Protein AF-A0A3D4NM43-F1 (afdb_monomer_lite)

Foldseek 3Di:
DDDPPDDDPPPDDDDPVRVVVCVVVVVDDDDPCVVVVVVVVVVVVCCVVQVVVLVVLVVVLCCLVVVDDPVLVVDPVSVVVNVVVNVVSVVVSPDD

Radius of gyration: 29.64 Å; chains: 1; bounding box: 47×25×84 Å

Secondary structure (DSSP, 8-state):
-----------SPPPHHHHHHHHHTT-----TTHHHHHHHHHHHHHHHHHHHHHHHHHHHHHHHHH---HHHHH-HHHHHHHHHHHHHHHHHHT--

Sequence (96 aa):
MAESESGQDKTEDPTEKKKKDAREKGEIARSKELNTLAIMLAGAGALLIFGGALAQDLMELMRMNFSLSREVILDQRSMATYLLHSGQIALLAIQP

pLDDT: mean 83.88, std 14.55, range [37.28, 97.56]

Structure (mmCIF, N/CA/C/O backbone):
data_AF-A0A3D4NM43-F1
#
_entry.id   AF-A0A3D4NM43-F1
#
loop_
_atom_site.group_PDB
_atom_site.id
_atom_site.type_symbol
_atom_site.label_atom_id
_atom_site.label_alt_id
_atom_site.label_comp_id
_atom_site.label_asym_id
_atom_site.label_entity_id
_atom_site.label_seq_id
_atom_site.pdbx_PDB_ins_code
_atom_site.Cartn_x
_atom_site.Cartn_y
_atom_site.Cartn_z
_atom_site.occupancy
_atom_site.B_iso_or_equiv
_atom_site.auth_seq_id
_atom_site.auth_comp_id
_atom_site.auth_asym_id
_atom_site.auth_atom_id
_atom_site.pdbx_PDB_model_num
ATOM 1 N N . MET A 1 1 ? -3.656 16.294 55.595 1.00 44.31 1 MET A N 1
ATOM 2 C CA . MET A 1 1 ? -4.417 15.201 56.228 1.00 44.31 1 MET A CA 1
ATOM 3 C C . MET A 1 1 ? -5.729 15.037 55.483 1.00 44.31 1 MET A C 1
ATOM 5 O O . MET A 1 1 ? -6.518 15.970 55.492 1.00 44.31 1 MET A O 1
ATOM 9 N N . ALA A 1 2 ? -5.882 13.915 54.786 1.00 41.97 2 ALA A N 1
ATOM 10 C CA . ALA A 1 2 ? -7.132 13.222 54.460 1.00 41.97 2 ALA A CA 1
ATOM 11 C C . ALA A 1 2 ? -6.679 11.970 53.699 1.00 41.97 2 ALA A C 1
ATOM 13 O O . ALA A 1 2 ? -6.200 12.056 52.571 1.00 41.97 2 ALA A O 1
ATOM 14 N N . GLU A 1 3 ? -6.642 10.867 54.430 1.00 37.28 3 GLU A N 1
ATOM 15 C CA . GLU A 1 3 ? -5.945 9.632 54.106 1.00 37.28 3 GLU A CA 1
ATOM 16 C C . GLU A 1 3 ? -6.568 8.906 52.914 1.00 37.28 3 GLU A C 1
ATOM 18 O O . GLU A 1 3 ? -7.784 8.764 52.795 1.00 37.28 3 GLU A O 1
ATOM 23 N N . SER A 1 4 ? -5.693 8.409 52.046 1.00 40.59 4 SER A N 1
ATOM 24 C CA . SER A 1 4 ? -5.992 7.429 51.010 1.00 40.59 4 SER A CA 1
ATOM 25 C C . SER A 1 4 ? -6.255 6.059 51.648 1.00 40.59 4 SER A C 1
ATOM 27 O O . SER A 1 4 ? -5.470 5.131 51.479 1.00 40.59 4 SER A O 1
ATOM 29 N N . GLU A 1 5 ? -7.346 5.915 52.395 1.00 48.84 5 GLU A N 1
ATOM 30 C CA . GLU A 1 5 ? -7.848 4.611 52.834 1.00 48.84 5 GLU A CA 1
ATOM 31 C C . GLU A 1 5 ? -8.948 4.129 51.884 1.00 48.84 5 GLU A C 1
ATOM 33 O O . GLU A 1 5 ? -10.138 4.251 52.163 1.00 48.84 5 GLU A O 1
ATOM 38 N N . SER A 1 6 ? -8.590 3.548 50.739 1.00 53.41 6 SER A N 1
ATOM 39 C CA . SER A 1 6 ? -9.529 2.631 50.083 1.00 53.41 6 SER A CA 1
ATOM 40 C C . SER A 1 6 ? -8.827 1.707 49.103 1.00 53.41 6 SER A C 1
ATOM 42 O O . SER A 1 6 ? -8.539 2.084 47.969 1.00 53.41 6 SER A O 1
ATOM 44 N N . GLY A 1 7 ? -8.604 0.470 49.521 1.00 50.66 7 GLY A N 1
ATOM 45 C CA . GLY A 1 7 ? -8.101 -0.553 48.613 1.00 50.66 7 GLY A CA 1
ATOM 46 C C . GLY A 1 7 ? -7.787 -1.869 49.292 1.00 50.66 7 GLY A C 1
ATOM 47 O O . GLY A 1 7 ? -6.849 -2.538 48.895 1.00 50.66 7 GLY A O 1
ATOM 48 N N . GLN A 1 8 ? -8.535 -2.232 50.334 1.00 46.88 8 GLN A N 1
ATOM 49 C CA . GLN A 1 8 ? -8.613 -3.634 50.721 1.00 46.88 8 GLN A CA 1
ATOM 50 C C . GLN A 1 8 ? -9.183 -4.383 49.511 1.00 46.88 8 GLN A C 1
ATOM 52 O O . GLN A 1 8 ? -10.205 -3.936 48.979 1.00 46.88 8 GLN A O 1
ATOM 57 N N . ASP A 1 9 ? -8.515 -5.446 49.061 1.00 53.25 9 ASP A N 1
ATOM 58 C CA . ASP A 1 9 ? -8.973 -6.327 47.983 1.00 53.25 9 ASP A CA 1
ATOM 59 C C . ASP A 1 9 ? -10.355 -6.886 48.346 1.00 53.25 9 ASP A C 1
ATOM 61 O O . ASP A 1 9 ? -10.498 -7.912 49.010 1.00 53.25 9 ASP A O 1
ATOM 65 N N . LYS A 1 10 ? -11.404 -6.139 47.993 1.00 61.78 10 LYS A N 1
ATOM 66 C CA . LYS A 1 10 ? -12.790 -6.528 48.225 1.00 61.78 10 LYS A CA 1
ATOM 67 C C . LYS A 1 10 ? -13.095 -7.661 47.257 1.00 61.78 10 LYS A C 1
ATOM 69 O O . LYS A 1 10 ? -13.249 -7.431 46.065 1.00 61.78 10 LYS A O 1
ATOM 74 N N . THR A 1 11 ? -13.182 -8.868 47.800 1.00 68.81 11 THR A N 1
ATOM 75 C CA . THR A 1 11 ? -13.602 -10.103 47.122 1.00 68.81 11 THR A CA 1
ATOM 76 C C . THR A 1 11 ? -15.102 -10.154 46.818 1.00 68.81 11 THR A C 1
ATOM 78 O O . THR A 1 11 ? -15.550 -11.043 46.104 1.00 68.81 11 THR A O 1
ATOM 81 N N . GLU A 1 12 ? -15.875 -9.214 47.360 1.00 72.12 12 GLU A N 1
ATOM 82 C CA . GLU A 1 12 ? -17.323 -9.099 47.183 1.00 72.12 12 GLU A CA 1
ATOM 83 C C . GLU A 1 12 ? -17.670 -8.275 45.937 1.00 72.12 12 GLU A C 1
ATOM 85 O O . GLU A 1 12 ? -17.111 -7.193 45.711 1.00 72.12 12 GLU A O 1
ATOM 90 N N . ASP A 1 13 ? -18.651 -8.748 45.169 1.00 74.38 13 ASP A N 1
ATOM 91 C CA . ASP A 1 13 ? -19.132 -8.037 43.991 1.00 74.38 13 ASP A CA 1
ATOM 92 C C . ASP A 1 13 ? -19.723 -6.657 44.351 1.00 74.38 13 ASP A C 1
ATOM 94 O O . ASP A 1 13 ? -20.380 -6.478 45.384 1.00 74.38 13 ASP A O 1
ATOM 98 N N . PRO A 1 14 ? -19.531 -5.635 43.497 1.00 78.25 14 PRO A N 1
ATOM 99 C CA . PRO A 1 14 ? -20.067 -4.305 43.744 1.00 78.25 14 PRO A CA 1
ATOM 100 C C . PRO A 1 14 ? -21.602 -4.320 43.790 1.00 78.25 14 PRO A C 1
ATOM 102 O O . PRO A 1 14 ? -22.267 -4.891 42.927 1.00 78.25 14 PRO A O 1
ATOM 105 N N . THR A 1 15 ? -22.174 -3.621 44.771 1.00 87.12 15 THR A N 1
ATOM 106 C CA . THR A 1 15 ? -23.629 -3.504 44.939 1.00 87.12 15 THR A CA 1
ATOM 107 C C . THR A 1 15 ? -24.296 -2.774 43.767 1.00 87.12 15 THR A C 1
ATOM 109 O O . THR A 1 15 ? -23.687 -1.925 43.111 1.00 87.12 15 THR A O 1
ATOM 112 N N . GLU A 1 16 ? -25.583 -3.048 43.528 1.00 84.38 16 GLU A N 1
ATOM 113 C CA . GLU A 1 16 ? -26.357 -2.463 42.417 1.00 84.38 16 GLU A CA 1
ATOM 114 C C . GLU A 1 16 ? -26.344 -0.926 42.403 1.00 84.38 16 GLU A C 1
ATOM 116 O O . GLU A 1 16 ? -26.180 -0.310 41.349 1.00 84.38 16 GLU A O 1
ATOM 121 N N . LYS A 1 17 ? -26.406 -0.286 43.579 1.00 85.62 17 LYS A N 1
ATOM 122 C CA . LYS A 1 17 ? -26.263 1.174 43.709 1.00 85.62 17 LYS A CA 1
ATOM 123 C C . LYS A 1 17 ? -24.903 1.660 43.195 1.00 85.62 17 LYS A C 1
ATOM 125 O O . LYS A 1 17 ? -24.836 2.636 42.459 1.00 85.62 17 LYS A O 1
ATOM 130 N N . LYS A 1 18 ? -23.826 0.941 43.522 1.00 83.06 18 LYS A N 1
ATOM 131 C CA . LYS A 1 18 ? -22.457 1.283 43.115 1.00 83.06 18 LYS A CA 1
ATOM 132 C C . LYS A 1 18 ? -22.253 1.117 41.605 1.00 83.06 18 LYS A C 1
ATOM 134 O O . LYS A 1 18 ? -21.607 1.958 40.987 1.00 83.06 18 LYS A O 1
ATOM 139 N N . LYS A 1 19 ? -22.848 0.081 40.997 1.00 82.56 19 LYS A N 1
ATOM 140 C CA . LYS A 1 19 ? -22.868 -0.108 39.533 1.00 82.56 19 LYS A CA 1
ATOM 141 C C . LYS A 1 19 ? -23.644 1.007 38.822 1.00 82.56 19 LYS A C 1
ATOM 143 O O . LYS A 1 19 ? -23.200 1.483 37.778 1.00 82.56 19 LYS A O 1
ATOM 148 N N . LYS A 1 20 ? -24.792 1.424 39.373 1.00 84.06 20 LYS A N 1
ATOM 149 C CA . LYS A 1 20 ? -25.611 2.519 38.828 1.00 84.06 20 LYS A CA 1
ATOM 150 C C . LYS A 1 20 ? -24.865 3.851 38.884 1.00 84.06 20 LYS A C 1
ATOM 152 O O . LYS A 1 20 ? -24.756 4.510 37.856 1.00 84.06 20 LYS A O 1
ATOM 157 N N . ASP A 1 21 ? -24.260 4.172 40.027 1.00 84.06 21 ASP A N 1
ATOM 158 C CA . ASP A 1 21 ? -23.461 5.389 40.207 1.00 84.06 21 ASP A CA 1
ATOM 159 C C . ASP A 1 21 ? -22.244 5.417 39.264 1.00 84.06 21 ASP A C 1
ATOM 161 O O . ASP A 1 21 ? -21.939 6.458 38.692 1.00 84.06 21 ASP A O 1
ATOM 165 N N . ALA A 1 22 ? -21.559 4.284 39.057 1.00 82.19 22 ALA A N 1
ATOM 166 C CA . ALA A 1 22 ? -20.442 4.189 38.110 1.00 82.19 22 ALA A CA 1
ATOM 167 C C . ALA A 1 22 ? -20.888 4.448 36.657 1.00 82.19 22 ALA A C 1
ATOM 169 O O . ALA A 1 22 ? -20.232 5.187 35.924 1.00 82.19 22 ALA A O 1
ATOM 170 N N . ARG A 1 23 ? -22.044 3.902 36.249 1.00 82.19 23 ARG A N 1
ATOM 171 C CA . ARG A 1 23 ? -22.635 4.171 34.926 1.00 82.19 23 ARG A CA 1
ATOM 172 C C . ARG A 1 23 ? -23.059 5.633 34.767 1.00 82.19 23 ARG A C 1
ATOM 174 O O . ARG A 1 23 ? -22.762 6.218 33.731 1.00 82.19 23 ARG A O 1
ATOM 181 N N . GLU A 1 24 ? -23.707 6.225 35.773 1.00 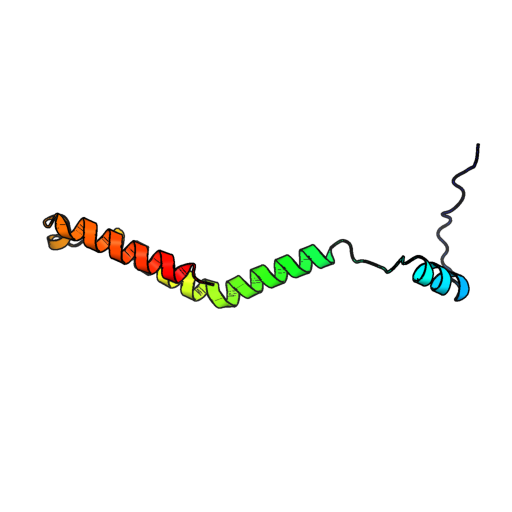83.44 24 GLU A N 1
ATOM 182 C CA . GLU A 1 24 ? -24.117 7.643 35.766 1.00 83.44 24 GLU A CA 1
ATOM 183 C C . GLU A 1 24 ? -22.910 8.591 35.721 1.00 83.44 24 GLU A C 1
ATOM 185 O O . GLU A 1 24 ? -22.950 9.612 35.039 1.00 83.44 24 GLU A O 1
ATOM 190 N N . LYS A 1 25 ? -21.801 8.220 36.372 1.00 81.69 25 LYS A N 1
ATOM 191 C CA . LYS A 1 25 ? -20.517 8.937 36.306 1.00 81.69 25 LYS A CA 1
ATOM 192 C C . LYS A 1 25 ? -19.750 8.718 34.997 1.00 81.69 25 LYS A C 1
ATOM 194 O O . LYS A 1 25 ? -18.695 9.318 34.808 1.00 81.69 25 LYS A O 1
ATOM 199 N N . GLY A 1 26 ? -20.250 7.875 34.093 1.00 75.31 26 GLY A N 1
ATOM 200 C CA . GLY A 1 26 ? -19.587 7.573 32.825 1.00 75.31 26 GLY A CA 1
ATOM 201 C C . GLY A 1 26 ? -18.324 6.720 32.972 1.00 75.31 26 GLY A C 1
ATOM 202 O O . GLY A 1 26 ? -17.520 6.658 32.037 1.00 75.31 26 GLY A O 1
ATOM 203 N N . GLU A 1 27 ? -18.152 6.028 34.104 1.00 75.56 27 GLU A N 1
ATOM 204 C CA . GLU A 1 27 ? -17.107 5.019 34.316 1.00 75.56 27 GLU A CA 1
ATOM 205 C C . GLU A 1 27 ? -17.459 3.727 33.566 1.00 75.56 27 GLU A C 1
ATOM 207 O O . GLU A 1 27 ? -17.669 2.651 34.126 1.00 75.56 27 GLU A O 1
ATOM 212 N N . ILE A 1 28 ? -17.569 3.851 32.246 1.00 69.00 28 ILE A N 1
ATOM 213 C CA . ILE A 1 28 ? -17.717 2.726 31.335 1.00 69.00 28 ILE A CA 1
ATOM 214 C C . ILE A 1 28 ? -16.346 2.058 31.245 1.00 69.00 28 ILE A C 1
ATOM 216 O O . ILE A 1 28 ? -15.349 2.728 30.968 1.00 69.00 28 ILE A O 1
ATOM 220 N N . ALA A 1 29 ? -16.288 0.743 31.459 1.00 64.50 29 ALA A N 1
ATOM 221 C CA . ALA A 1 29 ? -15.068 -0.031 31.280 1.00 64.50 29 ALA A CA 1
ATOM 222 C C . ALA A 1 29 ? -14.582 0.106 29.828 1.00 64.50 29 ALA A C 1
ATOM 224 O O . ALA A 1 29 ? -15.144 -0.485 28.907 1.00 64.50 29 ALA A O 1
ATOM 225 N N . ARG A 1 30 ? -13.546 0.920 29.612 1.00 68.19 30 ARG A N 1
ATOM 226 C CA . ARG A 1 30 ? -12.850 1.015 28.328 1.00 68.19 30 ARG A CA 1
ATOM 227 C C . ARG A 1 30 ? -11.639 0.102 28.403 1.00 68.19 30 ARG A C 1
ATOM 229 O O . ARG A 1 30 ? -10.776 0.292 29.259 1.00 68.19 30 ARG A O 1
ATOM 236 N N . SER A 1 31 ? -11.573 -0.890 27.521 1.00 72.25 31 SER A N 1
ATOM 237 C CA . SER A 1 31 ? -10.349 -1.673 27.363 1.00 72.25 31 SER A CA 1
ATOM 238 C C . SER A 1 31 ? -9.251 -0.738 26.858 1.00 72.25 31 SER A C 1
ATOM 240 O O . SER A 1 31 ? -9.385 -0.132 25.794 1.00 72.25 31 SER A O 1
ATOM 242 N N . LYS A 1 32 ? -8.178 -0.600 27.646 1.00 74.94 32 LYS A N 1
ATOM 243 C CA . LYS A 1 32 ? -7.040 0.278 27.333 1.00 74.94 32 LYS A CA 1
ATOM 244 C C . LYS A 1 32 ? -6.365 -0.091 26.006 1.00 74.94 32 LYS A 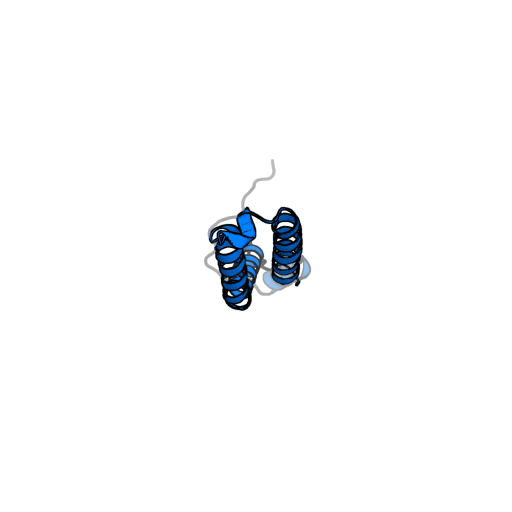C 1
ATOM 246 O O . LYS A 1 32 ? -5.750 0.768 25.389 1.00 74.94 32 LYS A O 1
ATOM 251 N N . GLU A 1 33 ? -6.525 -1.335 25.553 1.00 85.25 33 GLU A N 1
ATOM 252 C CA . GLU A 1 33 ? -5.838 -1.880 24.376 1.00 85.25 33 GLU A CA 1
ATOM 253 C C . GLU A 1 33 ? -6.761 -2.150 23.183 1.00 85.25 33 GLU A C 1
ATOM 255 O O . GLU A 1 33 ? -6.290 -2.546 22.119 1.00 85.25 33 GLU A O 1
ATOM 260 N N . LEU A 1 34 ? -8.071 -1.908 23.311 1.00 89.25 34 LEU A N 1
ATOM 261 C CA . LEU A 1 34 ? -9.028 -2.197 22.236 1.00 89.25 34 LEU A CA 1
ATOM 262 C C . LEU A 1 34 ? -8.713 -1.424 20.951 1.00 89.25 34 LEU A C 1
ATOM 264 O O . LEU A 1 34 ? -8.856 -1.966 19.860 1.00 89.25 34 LEU A O 1
ATOM 268 N N . ASN A 1 35 ? -8.254 -0.178 21.080 1.00 88.81 35 ASN A N 1
ATOM 269 C CA . ASN A 1 35 ? -7.856 0.624 19.927 1.00 88.81 35 ASN A CA 1
ATOM 270 C C . ASN A 1 35 ? -6.643 0.012 19.211 1.00 88.81 35 ASN A C 1
ATOM 272 O O . ASN A 1 35 ? -6.642 -0.135 17.993 1.00 88.81 35 ASN A O 1
ATOM 276 N N . THR A 1 36 ? -5.633 -0.407 19.976 1.00 92.69 36 THR A N 1
ATOM 277 C CA . THR A 1 36 ? -4.437 -1.062 19.437 1.00 92.69 36 THR A CA 1
ATOM 278 C C . THR A 1 36 ? -4.802 -2.364 18.727 1.00 92.69 36 THR A C 1
ATOM 280 O O . THR A 1 36 ? -4.356 -2.595 17.606 1.00 92.69 36 THR A O 1
ATOM 283 N N . LEU A 1 37 ? -5.666 -3.184 19.336 1.00 94.69 37 LEU A N 1
ATOM 284 C CA . LEU A 1 37 ? -6.172 -4.413 18.725 1.00 94.69 37 LEU A CA 1
ATOM 285 C C . LEU A 1 37 ? -6.898 -4.129 17.404 1.00 94.69 37 LEU A C 1
ATOM 287 O O . LEU A 1 37 ? -6.628 -4.790 16.405 1.00 94.69 37 LEU A O 1
ATOM 291 N N . ALA A 1 38 ? -7.790 -3.136 17.385 1.00 94.81 38 ALA A N 1
ATOM 292 C CA . ALA A 1 38 ? -8.541 -2.771 16.188 1.00 94.81 38 ALA A CA 1
ATOM 293 C C . ALA A 1 38 ? -7.616 -2.330 15.043 1.00 94.81 38 ALA A C 1
ATOM 295 O O . ALA A 1 38 ? -7.792 -2.782 13.914 1.00 94.81 38 ALA A O 1
ATOM 296 N N . ILE A 1 39 ? -6.598 -1.514 15.334 1.00 96.19 39 ILE A N 1
ATOM 297 C CA . ILE A 1 39 ? -5.612 -1.068 14.339 1.00 96.19 39 ILE A CA 1
ATOM 298 C C . ILE A 1 39 ? -4.791 -2.250 13.813 1.00 96.19 39 ILE A C 1
ATOM 300 O O . ILE A 1 39 ? -4.599 -2.363 12.604 1.00 96.19 39 ILE A O 1
ATOM 304 N N . MET A 1 40 ? -4.339 -3.152 14.690 1.00 97.06 40 MET A N 1
ATOM 305 C CA . MET A 1 40 ? -3.582 -4.338 14.273 1.00 97.06 40 MET A CA 1
ATOM 306 C C . MET A 1 40 ? -4.409 -5.250 13.365 1.00 97.06 40 MET A C 1
ATOM 308 O O . MET A 1 40 ? -3.916 -5.687 12.328 1.00 97.06 40 MET A O 1
ATOM 312 N N . LEU A 1 41 ? -5.671 -5.504 13.719 1.00 97.56 41 LEU A N 1
ATOM 313 C CA . LEU A 1 41 ? -6.568 -6.327 12.908 1.00 97.56 41 LEU A CA 1
ATOM 314 C C . LEU A 1 41 ? -6.908 -5.659 11.576 1.00 97.56 41 LEU A C 1
ATOM 316 O O . LEU A 1 41 ? -6.909 -6.332 10.549 1.00 97.56 41 LEU A O 1
ATOM 320 N N . ALA A 1 42 ? -7.153 -4.348 11.571 1.00 96.69 42 ALA A N 1
ATOM 321 C CA . ALA A 1 42 ? -7.396 -3.598 10.344 1.00 96.69 42 ALA A CA 1
ATOM 322 C C . ALA A 1 42 ? -6.170 -3.621 9.420 1.00 96.69 42 ALA A C 1
ATOM 324 O O . ALA A 1 42 ? -6.309 -3.897 8.232 1.00 96.69 42 ALA A O 1
ATOM 325 N N . GLY A 1 43 ? -4.968 -3.402 9.962 1.00 96.19 43 GLY A N 1
ATOM 326 C CA . GLY A 1 43 ? -3.719 -3.465 9.201 1.00 96.19 43 GLY A CA 1
ATOM 327 C C . GLY A 1 43 ? -3.434 -4.863 8.650 1.00 96.19 43 GLY A C 1
ATOM 328 O O . GLY A 1 43 ? -3.116 -5.008 7.472 1.00 96.19 43 GLY A O 1
ATOM 329 N N . ALA A 1 44 ? -3.613 -5.904 9.468 1.00 97.31 44 ALA A N 1
ATOM 330 C CA . ALA A 1 44 ? -3.476 -7.289 9.024 1.00 97.31 44 ALA A CA 1
ATOM 331 C C . ALA A 1 44 ? -4.513 -7.646 7.947 1.00 97.31 44 ALA A C 1
ATOM 333 O O . ALA A 1 44 ? -4.164 -8.244 6.933 1.00 97.31 44 ALA A O 1
ATOM 334 N N . GLY A 1 45 ? -5.771 -7.237 8.128 1.00 96.88 45 GLY A N 1
ATOM 335 C CA . GLY A 1 45 ? -6.839 -7.437 7.149 1.00 96.88 45 GLY A CA 1
ATOM 336 C C . GLY A 1 45 ? -6.552 -6.737 5.822 1.00 96.88 45 GLY A C 1
ATOM 337 O O . GLY A 1 45 ? -6.658 -7.362 4.769 1.00 96.88 45 GLY A O 1
ATOM 338 N N . ALA A 1 46 ? -6.111 -5.478 5.862 1.00 94.81 46 ALA A N 1
ATOM 339 C CA . ALA A 1 46 ? -5.699 -4.741 4.671 1.00 94.81 46 ALA A CA 1
ATOM 340 C C . ALA A 1 46 ? -4.545 -5.449 3.947 1.00 94.81 46 ALA A C 1
ATOM 342 O O . ALA A 1 46 ? -4.601 -5.634 2.734 1.00 94.81 46 ALA A O 1
ATOM 343 N N . LEU A 1 47 ? -3.533 -5.925 4.678 1.00 94.62 47 LEU A N 1
ATOM 344 C CA . LEU A 1 47 ? -2.417 -6.651 4.073 1.00 94.62 47 LEU A CA 1
ATOM 345 C C . LEU A 1 47 ? -2.856 -7.980 3.439 1.00 94.62 47 LEU A C 1
ATOM 347 O O . LEU A 1 47 ? -2.345 -8.347 2.386 1.00 94.62 47 LEU A O 1
ATOM 351 N N . LEU A 1 48 ? -3.813 -8.692 4.035 1.00 96.12 48 LEU A N 1
ATOM 352 C CA . LEU A 1 48 ? -4.341 -9.935 3.466 1.00 96.12 48 LEU A CA 1
ATOM 353 C C . LEU A 1 48 ? -5.150 -9.702 2.183 1.00 96.12 48 LEU A C 1
ATOM 355 O O . LEU A 1 48 ? -5.085 -10.525 1.274 1.00 96.12 48 LEU A O 1
ATOM 359 N N . ILE A 1 49 ? -5.893 -8.596 2.101 1.00 94.75 49 ILE A N 1
ATOM 360 C CA . ILE A 1 49 ? -6.714 -8.259 0.929 1.00 94.75 49 ILE A CA 1
ATOM 361 C C . ILE A 1 49 ? -5.848 -7.676 -0.197 1.00 94.75 49 ILE A C 1
ATOM 363 O O . ILE A 1 49 ? -5.966 -8.100 -1.344 1.00 94.75 49 ILE A O 1
ATOM 367 N N . PHE A 1 50 ? -4.963 -6.728 0.122 1.00 93.12 50 PHE A N 1
ATOM 368 C CA . PHE A 1 50 ? -4.235 -5.926 -0.870 1.00 93.12 50 PHE A CA 1
ATOM 369 C C . PHE A 1 50 ? -2.774 -6.347 -1.066 1.00 93.12 50 PHE A C 1
ATOM 371 O O . PHE A 1 50 ? -2.194 -6.094 -2.120 1.00 93.12 50 PHE A O 1
ATOM 378 N N . GLY A 1 51 ? -2.158 -7.014 -0.086 1.00 93.12 51 GLY A N 1
ATOM 379 C CA . GLY A 1 51 ? -0.722 -7.309 -0.099 1.00 93.12 51 GLY A CA 1
ATOM 380 C C . GLY A 1 51 ? -0.285 -8.211 -1.251 1.00 93.12 51 GLY A C 1
ATOM 381 O O . GLY A 1 51 ? 0.823 -8.056 -1.757 1.00 93.12 51 GLY A O 1
ATOM 382 N N . GLY A 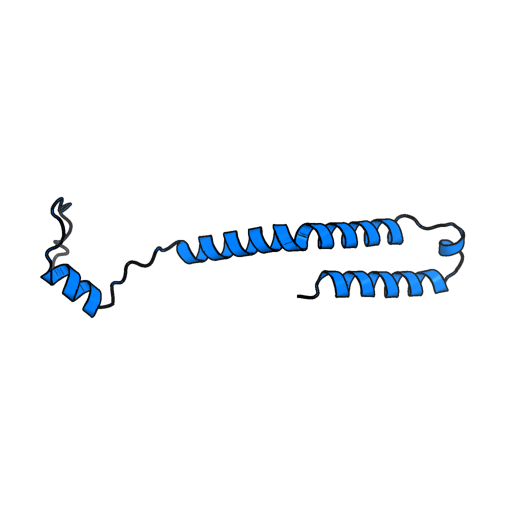1 52 ? -1.159 -9.113 -1.709 1.00 94.38 52 GLY A N 1
ATOM 383 C CA . GLY A 1 52 ? -0.894 -9.944 -2.884 1.00 94.38 52 GLY A CA 1
ATOM 384 C C . GLY A 1 52 ? -0.746 -9.120 -4.165 1.00 94.38 52 GLY A C 1
ATOM 385 O O . GLY A 1 52 ? 0.238 -9.294 -4.879 1.00 94.38 52 GLY A O 1
ATOM 386 N N . ALA A 1 53 ? -1.685 -8.206 -4.427 1.00 92.88 53 ALA A N 1
ATOM 387 C CA . ALA A 1 53 ? -1.636 -7.315 -5.588 1.00 92.88 53 ALA A CA 1
ATOM 388 C C . ALA A 1 53 ? -0.4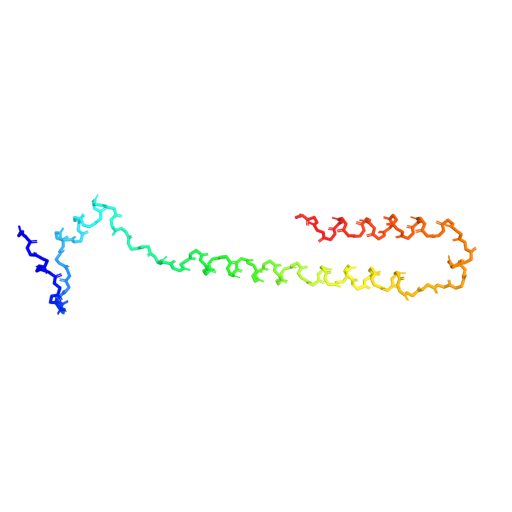15 -6.386 -5.519 1.00 92.88 53 ALA A C 1
ATOM 390 O O . ALA A 1 53 ? 0.388 -6.355 -6.447 1.00 92.88 53 ALA A O 1
ATOM 391 N N . LEU A 1 54 ? -0.188 -5.763 -4.359 1.00 93.94 54 LEU A N 1
ATOM 392 C CA . LEU A 1 54 ? 0.949 -4.869 -4.133 1.00 93.94 54 LEU A CA 1
ATOM 393 C C . LEU A 1 54 ? 2.305 -5.569 -4.355 1.00 93.94 54 LEU A C 1
ATOM 395 O O . LEU A 1 54 ? 3.242 -4.981 -4.894 1.00 93.94 54 LEU A O 1
ATOM 399 N N . ALA A 1 55 ? 2.416 -6.844 -3.969 1.00 94.81 55 ALA A N 1
ATOM 400 C CA . ALA A 1 55 ? 3.610 -7.644 -4.221 1.00 94.81 55 ALA A CA 1
ATOM 401 C C . ALA A 1 55 ? 3.806 -7.963 -5.713 1.00 94.81 55 ALA A C 1
ATOM 403 O O . ALA A 1 55 ? 4.947 -7.978 -6.178 1.00 94.81 55 ALA A O 1
ATOM 404 N N . GLN A 1 56 ? 2.729 -8.220 -6.464 1.00 95.06 56 GLN A N 1
ATOM 405 C CA . GLN A 1 56 ? 2.806 -8.449 -7.912 1.00 95.06 56 GLN A CA 1
ATOM 406 C C . GLN A 1 56 ? 3.275 -7.192 -8.646 1.00 95.06 56 GLN A C 1
ATOM 408 O O . GLN A 1 56 ? 4.240 -7.276 -9.406 1.00 95.06 56 GLN A O 1
ATOM 413 N N . ASP A 1 57 ? 2.684 -6.038 -8.341 1.00 94.81 57 ASP A N 1
ATOM 414 C CA . ASP A 1 57 ? 3.059 -4.755 -8.947 1.00 94.81 57 ASP A CA 1
ATOM 415 C C . ASP A 1 57 ? 4.530 -4.421 -8.662 1.00 94.81 57 ASP A C 1
ATOM 417 O O . ASP A 1 57 ? 5.288 -4.029 -9.552 1.00 94.81 57 ASP A O 1
ATOM 421 N N . LEU A 1 58 ? 4.987 -4.662 -7.427 1.00 94.75 58 LEU A N 1
ATOM 422 C CA . LEU A 1 58 ? 6.392 -4.486 -7.065 1.00 94.75 58 LEU A CA 1
ATOM 423 C C . LEU A 1 58 ? 7.312 -5.431 -7.853 1.00 94.75 58 LEU A C 1
ATOM 425 O O . LEU A 1 58 ? 8.366 -5.009 -8.332 1.00 94.75 58 LEU A O 1
ATOM 429 N N . MET A 1 59 ? 6.938 -6.703 -8.009 1.00 95.69 59 MET A N 1
ATOM 430 C CA . MET A 1 59 ? 7.717 -7.653 -8.809 1.00 95.69 59 MET A CA 1
ATOM 431 C C . MET A 1 59 ? 7.783 -7.247 -10.282 1.00 95.69 59 MET A C 1
ATOM 433 O O . MET A 1 59 ? 8.838 -7.395 -10.904 1.00 95.69 59 MET A O 1
ATOM 437 N N . GLU A 1 60 ? 6.691 -6.733 -10.840 1.00 93.88 60 GLU A N 1
ATOM 438 C CA . GLU A 1 60 ? 6.645 -6.231 -12.211 1.00 93.88 60 GLU A CA 1
ATOM 439 C C . GLU A 1 60 ? 7.589 -5.040 -12.399 1.00 93.88 60 GLU A C 1
ATOM 441 O O . GLU A 1 60 ? 8.426 -5.057 -13.306 1.00 93.88 60 GLU A O 1
ATOM 446 N N . LEU A 1 61 ? 7.555 -4.071 -11.479 1.00 94.12 61 LEU A N 1
ATOM 447 C CA . LEU A 1 61 ? 8.475 -2.933 -11.469 1.00 94.12 61 LEU A CA 1
ATOM 448 C C . LEU A 1 61 ? 9.941 -3.370 -11.424 1.00 94.12 61 LEU A C 1
ATOM 450 O O . LEU A 1 61 ? 10.764 -2.846 -12.181 1.00 94.12 61 LEU A O 1
ATOM 454 N N . MET A 1 62 ? 10.273 -4.335 -10.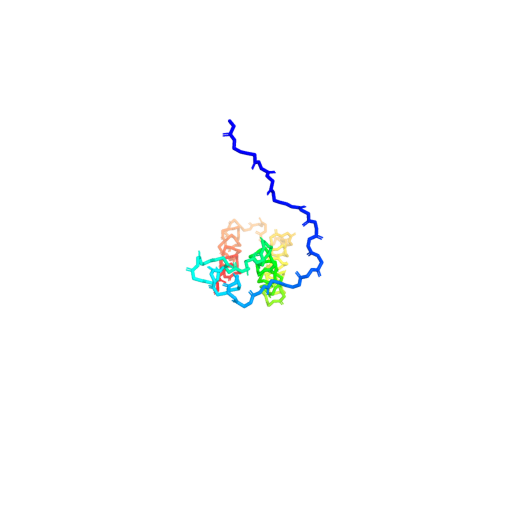563 1.00 94.06 62 MET A N 1
ATOM 455 C CA . MET A 1 62 ? 11.633 -4.868 -10.446 1.00 94.06 62 MET A CA 1
ATOM 456 C C . MET A 1 62 ? 12.079 -5.568 -11.726 1.00 94.06 62 MET A C 1
ATOM 458 O O . MET A 1 62 ? 13.180 -5.313 -12.208 1.00 94.06 62 MET A O 1
ATOM 462 N N . ARG A 1 63 ? 11.231 -6.414 -12.319 1.00 92.69 63 ARG A N 1
ATOM 463 C CA . ARG A 1 63 ? 11.550 -7.088 -13.586 1.00 92.69 63 ARG A CA 1
ATOM 464 C C . ARG A 1 63 ? 11.782 -6.071 -14.694 1.00 92.69 63 ARG A C 1
ATOM 466 O O . ARG A 1 63 ? 12.817 -6.115 -15.349 1.00 92.69 63 ARG A O 1
ATOM 473 N N . MET A 1 64 ? 10.871 -5.123 -14.861 1.00 90.38 64 MET A N 1
ATOM 474 C CA . MET A 1 64 ? 10.946 -4.114 -15.913 1.00 90.38 64 MET A CA 1
ATOM 475 C C . MET A 1 64 ? 12.211 -3.258 -15.807 1.00 90.38 64 MET A C 1
ATOM 477 O O . MET A 1 64 ? 12.904 -3.053 -16.797 1.00 90.38 64 MET A O 1
ATOM 481 N N . ASN A 1 65 ? 12.552 -2.789 -14.607 1.00 91.25 65 ASN A N 1
ATOM 482 C CA . ASN A 1 65 ? 13.675 -1.866 -14.440 1.00 91.25 65 ASN A CA 1
ATOM 483 C C . ASN A 1 65 ? 15.034 -2.568 -14.318 1.00 91.25 65 ASN A C 1
ATOM 485 O O . ASN A 1 65 ? 16.053 -1.960 -14.639 1.00 91.25 65 ASN A O 1
ATOM 489 N N . PHE A 1 66 ? 15.076 -3.829 -13.872 1.00 91.12 66 PHE A N 1
ATOM 490 C CA . PHE A 1 66 ? 16.333 -4.561 -13.668 1.00 91.12 66 PHE A CA 1
ATOM 491 C C . PHE A 1 66 ? 16.635 -5.617 -14.738 1.00 91.12 66 PHE A C 1
ATOM 493 O O . PHE A 1 66 ? 17.740 -6.156 -14.747 1.00 91.12 66 PHE A O 1
ATOM 500 N N . SER A 1 67 ? 15.716 -5.889 -15.672 1.00 90.12 67 SER A N 1
ATOM 501 C CA . SER A 1 67 ? 15.975 -6.740 -16.845 1.00 90.12 67 SER A CA 1
ATOM 502 C C . SER A 1 67 ? 15.835 -5.955 -18.153 1.00 90.12 67 SER A C 1
ATOM 504 O O . SER A 1 67 ? 14.824 -5.999 -18.845 1.00 90.12 67 SER A O 1
ATOM 506 N N . LEU A 1 68 ? 16.888 -5.209 -18.490 1.00 88.00 68 LEU A N 1
ATOM 507 C CA . LEU A 1 68 ? 16.937 -4.350 -19.675 1.00 88.00 68 LEU A CA 1
ATOM 508 C C . LEU A 1 68 ? 17.527 -5.111 -20.870 1.00 88.00 68 LEU A C 1
ATOM 510 O O . LEU A 1 68 ? 18.628 -5.660 -20.782 1.00 88.00 68 LEU A O 1
ATOM 514 N N . SER A 1 69 ? 16.817 -5.127 -22.003 1.00 87.25 69 SER A N 1
ATOM 515 C CA . SER A 1 69 ? 17.355 -5.682 -23.250 1.00 87.25 69 SER A CA 1
ATOM 516 C C . SER A 1 69 ? 18.377 -4.733 -23.884 1.00 87.25 69 SER A C 1
ATOM 518 O O . SER A 1 69 ? 18.413 -3.530 -23.610 1.00 87.25 69 SER A O 1
ATOM 520 N N . ARG A 1 70 ? 19.218 -5.264 -24.779 1.00 86.75 70 ARG A N 1
ATOM 521 C CA . ARG A 1 70 ? 20.211 -4.455 -25.499 1.00 86.75 70 ARG A CA 1
ATOM 522 C C . ARG A 1 70 ? 19.559 -3.357 -26.342 1.00 86.75 70 ARG A C 1
ATOM 524 O O . ARG A 1 70 ? 20.135 -2.279 -26.435 1.00 86.75 70 ARG A O 1
ATOM 531 N N . GLU A 1 71 ? 18.390 -3.603 -26.937 1.00 85.81 71 GLU A N 1
ATOM 532 C CA . GLU A 1 71 ? 17.692 -2.562 -27.704 1.00 85.81 71 GLU A CA 1
ATOM 533 C C . GLU A 1 71 ? 17.278 -1.388 -26.811 1.00 85.81 71 GLU A C 1
ATOM 535 O O . GLU A 1 71 ? 17.470 -0.236 -27.191 1.00 85.81 71 GLU A O 1
ATOM 540 N N . VAL A 1 72 ? 16.790 -1.681 -25.601 1.00 86.00 72 VAL A N 1
ATOM 541 C CA . VAL A 1 72 ? 16.336 -0.678 -24.623 1.00 86.00 72 VAL A CA 1
ATOM 542 C C . VAL A 1 72 ? 17.491 0.194 -24.130 1.00 86.00 72 VAL A C 1
ATOM 544 O O . VAL A 1 72 ? 17.320 1.394 -23.943 1.00 86.00 72 VAL A O 1
ATOM 547 N N . ILE A 1 73 ? 18.680 -0.384 -23.944 1.00 86.44 73 ILE A N 1
ATOM 548 C CA . ILE A 1 73 ? 19.869 0.358 -23.491 1.00 86.44 73 ILE A CA 1
ATOM 549 C C . ILE A 1 73 ? 20.389 1.310 -24.578 1.00 86.44 73 ILE A C 1
ATOM 551 O O . ILE A 1 73 ? 20.942 2.365 -24.269 1.00 86.44 73 ILE A O 1
ATOM 555 N N . LEU A 1 74 ? 20.244 0.935 -25.850 1.00 89.62 74 LEU A N 1
ATOM 556 C CA . LEU A 1 74 ? 20.774 1.704 -26.976 1.00 89.62 74 LEU A CA 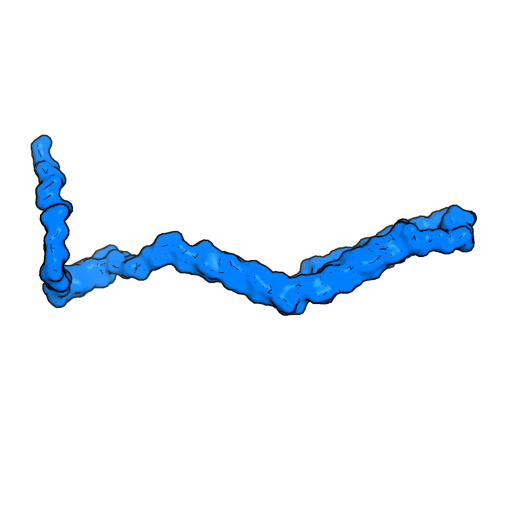1
ATOM 557 C C . LEU A 1 74 ? 19.839 2.833 -27.434 1.00 89.62 74 LEU A C 1
ATOM 559 O O . LEU A 1 74 ? 20.289 3.728 -28.149 1.00 89.62 74 LEU A O 1
ATOM 563 N N . ASP A 1 75 ? 18.571 2.818 -27.021 1.00 89.06 75 ASP A N 1
ATOM 564 C CA . ASP A 1 75 ? 17.604 3.873 -27.313 1.00 89.06 75 ASP A CA 1
ATOM 565 C C . ASP A 1 75 ? 17.377 4.797 -26.105 1.00 89.06 75 ASP A C 1
ATOM 567 O O . ASP A 1 75 ? 16.754 4.438 -25.107 1.00 89.06 75 ASP A O 1
ATOM 571 N N . GLN A 1 76 ? 17.805 6.053 -26.231 1.00 84.38 76 GLN A N 1
ATOM 572 C CA . GLN A 1 76 ? 17.655 7.064 -25.183 1.00 84.38 76 GLN A CA 1
ATOM 573 C C . GLN A 1 76 ? 16.183 7.377 -24.843 1.00 84.38 76 GLN A C 1
ATOM 575 O O . GLN A 1 76 ? 15.890 7.779 -23.714 1.00 84.38 76 GLN A O 1
ATOM 580 N N . ARG A 1 77 ? 15.233 7.186 -25.774 1.00 89.62 77 ARG A N 1
ATOM 581 C CA . ARG A 1 77 ? 13.797 7.410 -25.497 1.00 89.62 77 ARG A CA 1
ATOM 582 C C . ARG A 1 77 ? 13.209 6.324 -24.606 1.00 89.62 77 ARG A C 1
ATOM 584 O O . ARG A 1 77 ? 12.284 6.607 -23.843 1.00 89.62 77 ARG A O 1
ATOM 591 N N . SER A 1 78 ? 13.764 5.118 -24.655 1.00 88.56 78 SER A N 1
ATOM 592 C CA . SER A 1 78 ? 13.285 3.988 -23.865 1.00 88.56 78 SER A CA 1
ATOM 593 C C . SER A 1 78 ? 13.388 4.249 -22.358 1.00 88.56 78 SER A C 1
ATOM 595 O O . SER A 1 78 ? 12.476 3.879 -21.622 1.00 88.56 78 SER A O 1
ATOM 597 N N . MET A 1 79 ? 14.395 5.003 -21.897 1.00 86.75 79 MET A N 1
ATOM 598 C CA . MET A 1 79 ? 14.508 5.405 -20.486 1.00 86.75 79 MET A CA 1
ATOM 599 C C . MET A 1 79 ? 13.294 6.212 -19.994 1.00 86.75 79 MET A C 1
ATOM 601 O O . MET A 1 79 ? 12.762 5.941 -18.918 1.00 86.75 79 MET A O 1
ATOM 605 N N . ALA A 1 80 ? 12.831 7.190 -20.780 1.00 91.38 80 ALA A N 1
ATOM 606 C CA . ALA A 1 80 ? 11.687 8.024 -20.407 1.00 91.38 80 ALA A CA 1
ATOM 607 C C . ALA A 1 80 ? 10.374 7.224 -20.413 1.00 91.38 80 ALA A C 1
ATOM 609 O O . ALA A 1 80 ? 9.540 7.393 -19.524 1.00 91.38 80 ALA A O 1
ATOM 610 N N . THR A 1 81 ? 10.207 6.318 -21.378 1.00 90.50 81 THR A N 1
ATOM 611 C CA . THR A 1 81 ? 9.035 5.436 -21.465 1.00 90.50 81 THR A CA 1
ATOM 612 C C . THR A 1 81 ? 8.948 4.487 -20.269 1.00 90.50 81 THR A C 1
ATOM 614 O O . THR A 1 81 ? 7.881 4.360 -19.673 1.00 90.50 81 THR A O 1
ATOM 617 N N . TYR A 1 82 ? 10.065 3.868 -19.872 1.00 91.69 82 TYR A N 1
ATOM 618 C CA . TYR A 1 82 ? 10.121 2.983 -18.702 1.00 91.69 82 TYR A CA 1
ATOM 619 C C . TYR A 1 82 ? 9.823 3.739 -17.405 1.00 91.69 82 TYR A C 1
ATOM 621 O O . TYR A 1 82 ? 9.084 3.241 -16.556 1.00 91.69 82 TYR A O 1
ATOM 629 N N . LEU A 1 83 ? 10.330 4.968 -17.265 1.00 91.56 83 LEU A N 1
ATOM 630 C CA . LEU A 1 83 ? 10.037 5.813 -16.107 1.00 91.56 83 LEU A CA 1
ATOM 631 C C . LEU A 1 83 ? 8.546 6.170 -16.017 1.00 91.56 83 LEU A C 1
ATOM 633 O O . LEU A 1 83 ? 7.953 6.091 -14.944 1.00 91.56 83 LEU A O 1
ATOM 637 N N . LEU A 1 84 ? 7.923 6.538 -17.138 1.00 93.69 84 LEU A N 1
ATOM 638 C CA . LEU A 1 84 ? 6.493 6.854 -17.162 1.00 93.69 84 LEU A CA 1
ATOM 639 C C . LEU A 1 84 ? 5.640 5.626 -16.841 1.00 93.69 84 LEU A C 1
ATOM 641 O O . LEU A 1 84 ? 4.706 5.722 -16.049 1.00 93.69 84 LEU A O 1
ATOM 645 N N . HIS A 1 85 ? 5.976 4.475 -17.419 1.00 92.81 85 HIS A N 1
ATOM 646 C CA . HIS A 1 85 ? 5.211 3.252 -17.218 1.00 92.81 85 HIS A CA 1
ATOM 647 C C . HIS A 1 85 ? 5.357 2.702 -15.791 1.00 92.81 85 HIS A C 1
ATOM 649 O O . HIS A 1 85 ? 4.361 2.371 -15.150 1.00 92.81 85 HIS A O 1
ATOM 655 N N . SER A 1 86 ? 6.574 2.711 -15.238 1.00 93.50 86 SER A N 1
ATOM 656 C CA . SER A 1 86 ? 6.800 2.372 -13.827 1.00 93.50 86 SER A CA 1
ATOM 657 C C . SER A 1 86 ? 6.097 3.341 -12.874 1.00 93.50 86 SER A C 1
ATOM 659 O O . SER A 1 86 ? 5.505 2.910 -11.886 1.00 93.50 86 SER A O 1
ATOM 661 N N . GLY A 1 87 ? 6.079 4.638 -13.195 1.00 93.25 87 GLY A N 1
ATOM 662 C CA . GLY A 1 87 ? 5.312 5.633 -12.447 1.00 93.25 87 GLY A CA 1
ATOM 663 C C . GLY A 1 87 ? 3.808 5.345 -12.443 1.00 93.25 87 GLY A C 1
ATOM 664 O O . GLY A 1 87 ? 3.168 5.464 -11.402 1.00 93.25 87 GLY A O 1
ATOM 665 N N . GLN A 1 88 ? 3.242 4.915 -13.574 1.00 93.75 88 GLN A N 1
ATOM 666 C CA . GLN A 1 88 ? 1.828 4.529 -13.661 1.00 93.75 88 GLN A CA 1
ATOM 667 C C . GLN A 1 88 ? 1.506 3.310 -12.794 1.00 93.75 88 GLN A C 1
ATOM 669 O O . GLN A 1 88 ? 0.538 3.357 -12.039 1.00 93.75 88 GLN A O 1
ATOM 674 N N . ILE A 1 89 ? 2.322 2.254 -12.859 1.00 92.69 89 ILE A N 1
ATOM 675 C CA . ILE A 1 89 ? 2.135 1.045 -12.040 1.00 92.69 89 ILE A CA 1
ATOM 676 C C . ILE A 1 89 ? 2.207 1.399 -10.551 1.00 92.69 89 ILE A C 1
ATOM 678 O O . ILE A 1 89 ? 1.328 1.022 -9.784 1.00 92.69 89 ILE A O 1
ATOM 682 N N . ALA A 1 90 ? 3.199 2.195 -10.145 1.00 91.75 90 ALA A N 1
ATOM 683 C CA . ALA A 1 90 ? 3.348 2.610 -8.752 1.00 91.75 90 ALA A CA 1
ATOM 684 C C . ALA A 1 90 ? 2.161 3.450 -8.246 1.00 91.75 90 ALA A C 1
ATOM 686 O O . ALA A 1 90 ? 1.730 3.281 -7.108 1.00 91.75 90 ALA A O 1
ATOM 687 N N . LEU A 1 91 ? 1.622 4.348 -9.079 1.00 92.94 91 LEU A N 1
ATOM 688 C CA . LEU A 1 91 ? 0.454 5.157 -8.720 1.00 92.94 91 LEU A CA 1
ATOM 689 C C . LEU A 1 91 ? -0.807 4.304 -8.560 1.00 92.94 91 LEU A C 1
ATOM 691 O O . LEU A 1 91 ? -1.565 4.524 -7.618 1.00 92.94 91 LEU A O 1
ATOM 695 N N . LEU A 1 92 ? -1.017 3.336 -9.454 1.00 91.38 92 LEU A N 1
ATOM 696 C CA . LEU A 1 92 ? -2.158 2.424 -9.383 1.00 91.38 92 LEU A CA 1
ATOM 697 C C . LEU A 1 92 ? -2.057 1.478 -8.180 1.00 91.38 92 LEU A C 1
ATOM 699 O O . LEU A 1 92 ? -3.061 1.239 -7.518 1.00 91.38 92 LEU A O 1
ATOM 703 N N . ALA A 1 93 ? -0.852 1.014 -7.841 1.00 90.12 93 ALA A N 1
ATOM 704 C CA . ALA A 1 93 ? -0.619 0.100 -6.722 1.00 90.12 93 ALA A CA 1
ATOM 705 C C . ALA A 1 93 ? -0.949 0.704 -5.341 1.00 90.12 93 ALA A C 1
ATOM 707 O O . ALA A 1 93 ? -1.239 -0.027 -4.397 1.00 90.12 93 ALA A O 1
ATOM 708 N N . ILE A 1 94 ? -0.878 2.033 -5.201 1.00 87.06 94 ILE A N 1
ATOM 709 C CA . ILE A 1 94 ? -1.114 2.752 -3.932 1.00 87.06 94 ILE A CA 1
ATOM 710 C C . ILE A 1 94 ? -2.533 3.350 -3.882 1.00 87.06 94 ILE A C 1
ATOM 712 O O . ILE A 1 94 ? -2.930 3.953 -2.882 1.00 87.06 94 ILE A O 1
ATOM 716 N N . GLN A 1 95 ? -3.317 3.200 -4.951 1.00 82.88 95 GLN A N 1
ATOM 717 C CA . GLN A 1 95 ? -4.682 3.702 -4.985 1.00 82.88 95 GLN A CA 1
ATOM 718 C C . GLN A 1 95 ? -5.542 2.994 -3.911 1.00 82.88 95 GLN A C 1
ATOM 720 O O . GLN A 1 95 ? -5.435 1.775 -3.771 1.00 82.88 95 GLN A O 1
ATOM 725 N N . PRO A 1 96 ? -6.352 3.738 -3.130 1.00 66.56 96 PRO A N 1
ATOM 726 C CA . PRO A 1 96 ? -7.217 3.158 -2.102 1.00 66.56 96 PRO A CA 1
ATOM 727 C C . PRO A 1 96 ? -8.368 2.321 -2.672 1.00 66.56 96 PRO A C 1
ATOM 729 O O . PRO A 1 96 ? -8.831 2.623 -3.799 1.00 66.56 96 PRO A O 1
#